Protein AF-A0A7J9JB19-F1 (afdb_monomer)

Sequence (104 aa):
MTGKGGTHDSRHYKQFPQETGFLRKDGAWNTKYGQFFLEWYSGKLPEHGDRILTAAKATFRGTETKLSGKVAGIHWHYRTRSHAAELTAGYYNIRYQDGYLPIA

Organism: NCBI:txid34283

Foldseek 3Di:
DQDPDDDPWQDDPPDDLCRTQARRQPHVCPPPNNVVNLVVQLVVVLVVVCVVVVVVCVVCPPHPDDDDDDDDDQDPPCPGQRSPSCSVVSQNDGPVDGSCVSVD

Nearest PDB structures (foldseek):
  2dqx-assembly1_A  TM=9.682E-01  e=7.001E-07  Glycine max
  1v3h-assembly1_A  TM=9.701E-01  e=1.571E-06  Glycine max
  1byc-assembly1_A  TM=9.719E-01  e=1.779E-06  Glycine max
  1q6d-assembly1_A  TM=9.715E-01  e=2.143E-06  Glycine max
  1wds-assembly1_A  TM=9.708E-01  e=2.143E-06  Glycine max

InterPro domains:
  IPR001554 Glycoside hydrolase, family 14 [PF01373] (3-104)
  IPR001554 Glycoside hydrolase, family 14 [PTHR31352] (3-104)
  IPR017853 Glycoside hydrolase superfamily [SSF51445] (5-104)

Structure (mmCIF, N/CA/C/O backbone):
data_AF-A0A7J9JB19-F1
#
_entry.id   AF-A0A7J9JB19-F1
#
loop_
_atom_site.group_PDB
_atom_site.id
_atom_site.type_symbol
_atom_site.label_atom_id
_atom_site.label_alt_id
_atom_site.label_comp_id
_atom_site.label_asym_id
_atom_site.label_entity_id
_atom_site.label_seq_id
_atom_site.pdbx_PDB_ins_code
_atom_site.Cartn_x
_atom_site.Cartn_y
_atom_site.Cartn_z
_atom_site.occupancy
_atom_site.B_iso_or_equiv
_atom_site.auth_seq_id
_atom_site.auth_comp_id
_atom_site.auth_asym_id
_atom_site.auth_atom_id
_atom_site.pdbx_PDB_model_num
ATOM 1 N N . MET A 1 1 ? 22.508 -13.802 -4.228 1.00 36.47 1 MET A N 1
ATOM 2 C CA . MET A 1 1 ? 23.110 -12.549 -3.725 1.00 36.47 1 MET A CA 1
ATOM 3 C C . MET A 1 1 ? 21.977 -11.571 -3.452 1.00 36.47 1 MET A C 1
ATOM 5 O O . MET A 1 1 ? 21.437 -11.000 -4.388 1.00 36.47 1 MET A O 1
ATOM 9 N N . THR A 1 2 ? 21.522 -11.479 -2.206 1.00 43.34 2 THR A N 1
ATOM 10 C CA . THR A 1 2 ? 20.427 -10.588 -1.794 1.00 43.34 2 THR A CA 1
ATOM 11 C C . THR A 1 2 ? 21.021 -9.243 -1.366 1.00 43.34 2 THR A C 1
ATOM 13 O O . THR A 1 2 ? 21.831 -9.170 -0.444 1.00 43.34 2 THR A O 1
ATOM 16 N N . GLY A 1 3 ? 20.693 -8.185 -2.112 1.00 40.12 3 GLY A N 1
ATOM 17 C CA . GLY A 1 3 ? 21.233 -6.841 -1.916 1.00 40.12 3 GLY A CA 1
ATOM 18 C C . GLY A 1 3 ? 20.698 -6.194 -0.640 1.00 40.12 3 GLY A C 1
ATOM 19 O O . GLY A 1 3 ? 19.500 -5.981 -0.506 1.00 40.12 3 GLY A O 1
ATOM 20 N N . LYS A 1 4 ? 21.607 -5.845 0.274 1.00 45.66 4 LYS A N 1
ATOM 21 C CA . LYS A 1 4 ? 21.355 -5.019 1.470 1.00 45.66 4 LYS A CA 1
ATOM 22 C C . LYS A 1 4 ? 21.229 -3.512 1.164 1.00 45.66 4 LYS A C 1
ATOM 24 O O . LYS A 1 4 ? 21.191 -2.712 2.090 1.00 45.66 4 LYS A O 1
ATOM 29 N N . GLY A 1 5 ? 21.189 -3.115 -0.108 1.00 45.41 5 GLY A N 1
ATOM 30 C CA . GLY A 1 5 ? 20.994 -1.731 -0.541 1.00 45.41 5 GLY A CA 1
ATOM 31 C C . GLY A 1 5 ? 19.641 -1.597 -1.225 1.00 45.41 5 GLY A C 1
ATOM 32 O O . GLY A 1 5 ? 19.330 -2.400 -2.105 1.00 45.41 5 GLY A O 1
ATOM 33 N N . GLY A 1 6 ? 18.835 -0.617 -0.808 1.00 54.44 6 GLY A N 1
ATOM 34 C CA . GLY A 1 6 ? 17.645 -0.203 -1.553 1.00 54.44 6 GLY A CA 1
ATOM 35 C C . GLY A 1 6 ? 18.006 0.229 -2.977 1.00 54.44 6 GLY A C 1
ATOM 36 O O . GLY A 1 6 ? 19.177 0.300 -3.341 1.00 54.44 6 GLY A O 1
ATOM 37 N N . THR A 1 7 ? 17.007 0.512 -3.807 1.00 50.91 7 THR A N 1
ATOM 38 C CA . THR A 1 7 ? 17.234 0.890 -5.208 1.00 50.91 7 THR A CA 1
ATOM 39 C C . THR A 1 7 ? 18.136 2.129 -5.275 1.00 50.91 7 THR A C 1
ATOM 41 O O . THR A 1 7 ? 17.707 3.243 -4.998 1.00 50.91 7 THR A O 1
ATOM 44 N N . HIS A 1 8 ? 19.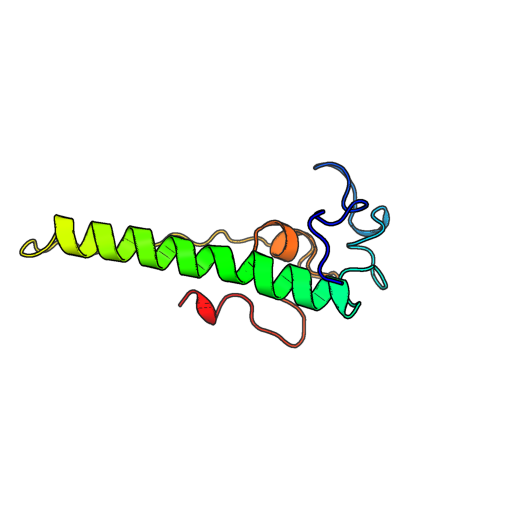408 1.952 -5.644 1.00 50.09 8 HIS A N 1
ATOM 45 C CA . HIS A 1 8 ? 20.410 3.028 -5.693 1.00 50.09 8 HIS A CA 1
ATOM 46 C C . HIS A 1 8 ? 20.110 4.098 -6.771 1.00 50.09 8 HIS A C 1
ATOM 48 O O . HIS A 1 8 ? 20.928 4.981 -7.007 1.00 50.09 8 HIS A O 1
ATOM 54 N N . ASP A 1 9 ? 18.942 4.033 -7.424 1.00 51.22 9 ASP A N 1
ATOM 55 C CA . ASP A 1 9 ? 18.609 4.807 -8.621 1.00 51.22 9 ASP A CA 1
ATOM 56 C C . ASP A 1 9 ? 17.127 5.252 -8.685 1.00 51.22 9 ASP A C 1
ATOM 58 O O . ASP A 1 9 ? 16.552 5.425 -9.765 1.00 51.22 9 ASP A O 1
ATOM 62 N N . SER A 1 10 ? 16.475 5.416 -7.524 1.00 49.38 10 SER A N 1
ATOM 63 C CA . SER A 1 10 ? 15.089 5.917 -7.420 1.00 49.38 10 SER A CA 1
ATOM 64 C C . SER A 1 10 ? 14.966 7.449 -7.309 1.00 49.38 10 SER A C 1
ATOM 66 O O . SER A 1 10 ? 13.896 7.957 -7.616 1.00 49.38 10 SER A O 1
ATOM 68 N N . ARG A 1 11 ? 16.056 8.172 -6.986 1.00 53.66 11 ARG A N 1
ATOM 69 C CA . ARG A 1 11 ? 16.205 9.656 -6.910 1.00 53.66 11 ARG A CA 1
ATOM 70 C C . ARG A 1 11 ? 15.025 10.446 -6.263 1.00 53.66 11 ARG A C 1
ATOM 72 O O . ARG A 1 11 ? 14.107 9.886 -5.688 1.00 53.66 11 ARG A O 1
ATOM 79 N N . HIS A 1 12 ? 15.175 1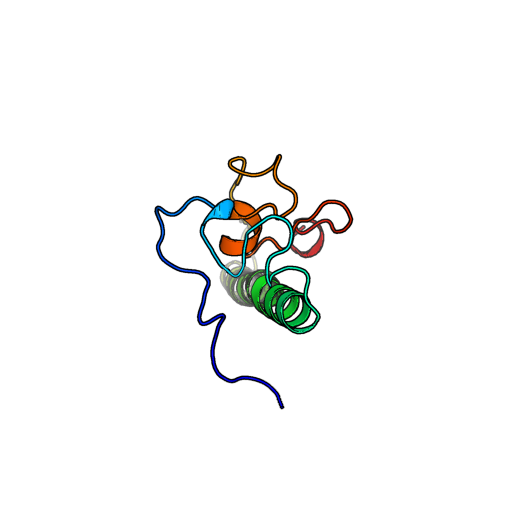1.775 -6.158 1.00 52.50 12 HIS A N 1
ATOM 80 C CA . HIS A 1 12 ? 14.478 12.688 -5.221 1.00 52.50 12 HIS A CA 1
ATOM 81 C C . HIS A 1 12 ? 12.960 12.892 -5.450 1.00 52.50 12 HIS A C 1
ATOM 83 O O . HIS A 1 12 ? 12.467 12.818 -6.568 1.00 52.50 12 HIS A O 1
ATOM 89 N N . TYR A 1 13 ? 12.259 13.315 -4.383 1.00 50.94 13 TYR A N 1
ATOM 90 C CA . TYR A 1 13 ? 10.802 13.556 -4.271 1.00 50.94 13 TYR A CA 1
ATOM 91 C C . TYR A 1 13 ? 10.128 14.337 -5.421 1.00 50.94 13 TYR A C 1
ATOM 93 O O . TYR A 1 13 ? 8.927 14.205 -5.624 1.00 50.94 13 TYR A O 1
ATOM 101 N N . LYS A 1 14 ? 10.868 15.174 -6.161 1.00 49.44 14 LYS A N 1
ATOM 102 C CA . LYS A 1 14 ? 10.315 16.071 -7.196 1.00 49.44 14 LYS A CA 1
ATOM 103 C C . LYS A 1 14 ? 10.508 15.581 -8.633 1.00 49.44 14 LYS A C 1
ATOM 105 O O . LYS A 1 14 ? 10.222 16.335 -9.558 1.00 49.44 14 LYS A O 1
ATOM 110 N N . GLN A 1 15 ? 11.036 14.377 -8.833 1.00 56.59 15 GLN A N 1
ATOM 111 C CA . GLN A 1 15 ? 11.442 13.932 -10.159 1.00 56.59 15 GLN A CA 1
ATOM 112 C C . GLN A 1 15 ? 10.327 13.167 -10.883 1.00 56.59 15 GLN A C 1
ATOM 114 O O . GLN A 1 15 ? 9.676 12.299 -10.299 1.00 56.59 15 GLN A O 1
ATOM 119 N N . PHE A 1 16 ? 10.102 13.480 -12.163 1.00 51.59 16 PHE A N 1
ATOM 120 C CA . PHE A 1 16 ? 9.138 12.742 -12.975 1.00 51.59 16 PHE A CA 1
ATOM 121 C C . PHE A 1 16 ? 9.573 11.271 -13.096 1.00 51.59 16 PHE A C 1
ATOM 123 O O . PHE A 1 16 ? 10.762 11.006 -13.293 1.00 51.59 16 PHE A O 1
ATOM 130 N N . PRO A 1 17 ? 8.647 10.292 -13.041 1.00 56.19 17 PRO A N 1
ATOM 131 C CA . PRO A 1 17 ? 8.986 8.868 -13.122 1.00 56.19 17 PRO A CA 1
ATOM 132 C C . PRO A 1 17 ? 9.878 8.506 -14.318 1.00 56.19 17 PRO A C 1
ATOM 134 O O . PRO A 1 17 ? 10.737 7.634 -14.211 1.00 56.19 17 PRO A O 1
ATOM 137 N N . GLN A 1 18 ? 9.703 9.212 -15.440 1.00 54.03 18 GLN A N 1
ATOM 138 C CA . GLN A 1 18 ? 10.463 9.082 -16.686 1.00 54.03 18 GLN A CA 1
ATOM 139 C C . GLN A 1 18 ? 11.963 9.375 -16.532 1.00 54.03 18 GLN A C 1
ATOM 141 O O . GLN A 1 18 ? 12.754 8.891 -17.338 1.00 54.03 18 GLN A O 1
ATOM 146 N N . GLU A 1 19 ? 12.352 10.135 -15.512 1.00 51.00 19 GLU A N 1
ATOM 147 C CA . GLU A 1 19 ? 13.727 10.584 -15.282 1.00 51.00 19 GLU A CA 1
ATOM 148 C C . GLU A 1 19 ? 14.480 9.720 -14.256 1.00 51.00 19 GLU A C 1
ATOM 150 O O . GLU A 1 19 ? 15.657 9.957 -13.986 1.00 51.00 19 GLU A O 1
ATOM 155 N N . THR A 1 20 ? 13.819 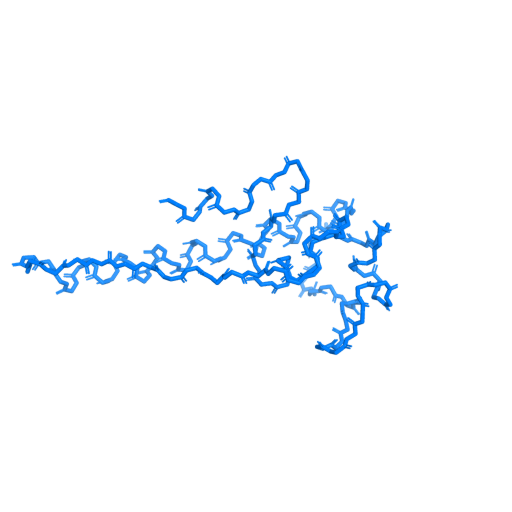8.705 -13.688 1.00 61.81 20 THR A N 1
ATOM 156 C CA . THR A 1 20 ? 14.438 7.773 -12.735 1.00 61.81 20 THR A CA 1
ATOM 157 C C . THR A 1 20 ? 14.779 6.452 -13.419 1.00 61.81 20 THR A C 1
ATOM 159 O O . THR A 1 20 ? 14.014 5.932 -14.241 1.00 61.81 20 THR A O 1
ATOM 162 N N . GLY A 1 21 ? 15.925 5.866 -13.059 1.00 69.88 21 GLY A N 1
ATOM 163 C CA . GLY A 1 21 ? 16.320 4.550 -13.556 1.00 69.88 21 GLY A CA 1
ATOM 164 C C . GLY A 1 21 ? 15.300 3.471 -13.187 1.00 69.88 21 GLY A C 1
ATOM 165 O O . GLY A 1 21 ? 15.028 2.573 -13.992 1.00 69.88 21 GLY A O 1
ATOM 166 N N . PHE A 1 22 ? 14.686 3.617 -12.007 1.00 78.75 22 PHE A N 1
ATOM 167 C CA . PHE A 1 22 ? 13.758 2.649 -11.440 1.00 78.75 22 PHE A CA 1
ATOM 168 C C . PHE A 1 22 ? 12.317 2.758 -11.950 1.00 78.75 22 PHE A C 1
ATOM 170 O O . PHE A 1 22 ? 11.796 1.719 -12.326 1.00 78.75 22 PHE A O 1
ATOM 177 N N . LEU A 1 23 ? 11.679 3.941 -12.001 1.00 80.50 23 LEU A N 1
ATOM 178 C CA . LEU A 1 23 ? 10.217 4.094 -12.210 1.00 80.50 23 LEU A CA 1
ATOM 179 C C . LEU A 1 23 ? 9.794 4.471 -13.642 1.00 80.50 23 LEU A C 1
ATOM 181 O O . LEU A 1 23 ? 8.595 4.607 -13.914 1.00 80.50 23 LEU A O 1
ATOM 185 N N . ARG A 1 24 ? 10.737 4.639 -14.577 1.00 78.19 24 ARG A N 1
ATOM 186 C CA . ARG A 1 24 ? 10.421 4.884 -15.997 1.00 78.19 24 ARG A CA 1
ATOM 187 C C . ARG A 1 24 ? 9.681 3.699 -16.628 1.00 78.19 24 ARG A C 1
ATOM 189 O O . ARG A 1 24 ? 9.667 2.602 -16.082 1.00 78.19 24 ARG A O 1
ATOM 196 N N . LYS A 1 25 ? 9.081 3.903 -17.806 1.00 72.75 25 LYS A N 1
ATOM 197 C CA . LYS A 1 25 ? 8.225 2.912 -18.497 1.00 72.75 25 LYS A CA 1
ATOM 198 C C . LYS A 1 25 ? 8.827 1.497 -18.546 1.00 72.75 25 LYS A C 1
ATOM 200 O O . LYS A 1 25 ? 8.128 0.553 -18.201 1.00 72.75 25 LYS A O 1
ATOM 205 N N . ASP A 1 26 ? 10.106 1.392 -18.900 1.00 77.19 26 ASP A N 1
ATOM 206 C CA . ASP A 1 26 ? 10.878 0.141 -18.971 1.00 77.19 26 ASP A CA 1
ATOM 207 C C . ASP A 1 26 ? 11.998 0.131 -17.909 1.00 77.19 26 ASP A C 1
ATOM 209 O O . ASP A 1 26 ? 13.125 -0.301 -18.144 1.00 77.19 26 ASP A O 1
ATOM 213 N N . GLY A 1 27 ? 11.705 0.727 -16.751 1.00 81.31 27 GLY A N 1
ATOM 214 C CA . GLY A 1 27 ? 12.636 0.906 -15.645 1.00 81.31 27 GLY A CA 1
ATOM 215 C C . GLY A 1 27 ? 12.826 -0.350 -14.804 1.00 81.31 27 GLY A C 1
ATOM 216 O O . GLY A 1 27 ? 12.151 -1.368 -14.976 1.00 81.31 27 GLY A O 1
ATOM 217 N N . ALA A 1 28 ? 13.748 -0.259 -13.846 1.00 86.75 28 ALA A N 1
ATOM 218 C CA . ALA A 1 28 ? 14.110 -1.390 -13.000 1.00 86.75 28 ALA A CA 1
ATOM 219 C C . ALA A 1 28 ? 12.947 -1.948 -12.151 1.00 86.75 28 ALA A C 1
ATOM 221 O O . ALA A 1 28 ? 13.046 -3.102 -11.733 1.00 86.75 28 ALA A O 1
ATOM 222 N N . TRP A 1 29 ? 11.840 -1.210 -11.972 1.00 85.38 29 TRP A N 1
ATOM 223 C CA . TRP A 1 29 ? 10.614 -1.679 -11.309 1.00 85.38 29 TRP A CA 1
ATOM 224 C C . TRP A 1 29 ? 10.058 -2.987 -11.894 1.00 85.38 29 TRP A C 1
ATOM 226 O O . TRP A 1 29 ? 9.509 -3.795 -11.152 1.00 85.38 29 TRP A O 1
ATOM 236 N N . ASN A 1 30 ? 10.247 -3.233 -13.197 1.00 86.31 30 ASN A N 1
ATOM 237 C CA . ASN A 1 30 ? 9.751 -4.434 -13.879 1.00 86.31 30 ASN A CA 1
ATOM 238 C C . ASN A 1 30 ? 10.824 -5.529 -14.069 1.00 86.31 30 ASN A C 1
ATOM 240 O O . ASN A 1 30 ? 10.637 -6.482 -14.822 1.00 86.31 30 ASN A O 1
ATOM 244 N N . THR A 1 31 ? 11.985 -5.394 -13.424 1.00 88.81 31 THR A N 1
ATOM 245 C CA . THR A 1 31 ? 13.018 -6.447 -13.406 1.00 88.81 31 THR A CA 1
ATOM 246 C C . THR A 1 31 ? 12.748 -7.448 -12.283 1.00 88.81 31 THR A C 1
ATOM 248 O O . THR A 1 31 ? 12.040 -7.125 -11.335 1.00 88.81 31 THR A O 1
ATOM 251 N N . LYS A 1 32 ? 13.378 -8.634 -12.313 1.00 89.25 32 LYS A N 1
ATOM 252 C CA . LYS A 1 32 ? 13.279 -9.615 -11.209 1.00 89.25 32 LYS A CA 1
ATOM 253 C C . LYS A 1 32 ? 13.630 -9.010 -9.845 1.00 89.25 32 LYS A C 1
ATOM 255 O O . LYS A 1 32 ? 12.975 -9.300 -8.853 1.00 89.25 32 LYS A O 1
ATOM 260 N N . TYR A 1 33 ? 14.662 -8.164 -9.797 1.00 87.69 33 TYR A N 1
ATOM 261 C CA . TYR A 1 33 ? 15.039 -7.475 -8.563 1.00 87.69 33 TYR A CA 1
ATOM 262 C C . TYR A 1 33 ? 14.011 -6.406 -8.171 1.00 87.69 33 TYR A C 1
ATOM 264 O O . TYR A 1 33 ? 13.690 -6.288 -6.994 1.00 87.69 33 TYR A O 1
ATOM 272 N N . GLY A 1 34 ? 13.476 -5.651 -9.136 1.00 88.12 34 GLY A N 1
ATOM 273 C CA . GLY A 1 34 ? 12.429 -4.659 -8.878 1.00 88.12 34 GLY A CA 1
ATOM 274 C C . GLY A 1 34 ? 11.155 -5.277 -8.317 1.00 88.12 34 GLY A C 1
ATOM 275 O O . GLY A 1 34 ? 10.648 -4.782 -7.319 1.00 88.12 34 GLY A O 1
ATOM 276 N N . GLN A 1 35 ? 10.700 -6.388 -8.897 1.00 90.81 35 GLN A N 1
ATOM 277 C CA . GLN A 1 35 ? 9.551 -7.154 -8.410 1.00 90.81 35 GLN A CA 1
ATOM 278 C C . GLN A 1 35 ? 9.803 -7.666 -6.989 1.00 90.81 35 GLN A C 1
ATOM 280 O O . GLN A 1 35 ? 9.030 -7.350 -6.094 1.00 90.81 35 GLN A O 1
ATOM 285 N N . PHE A 1 36 ? 10.947 -8.319 -6.743 1.00 92.00 36 PHE A N 1
ATOM 286 C CA . PHE A 1 36 ? 11.345 -8.748 -5.396 1.00 92.00 36 PHE A CA 1
ATOM 287 C C . PHE A 1 36 ? 11.349 -7.590 -4.383 1.00 92.00 36 PHE A C 1
ATOM 289 O O . PHE A 1 36 ? 10.851 -7.723 -3.266 1.00 92.00 36 PHE A O 1
ATOM 296 N N . PHE A 1 37 ? 11.919 -6.443 -4.763 1.00 90.00 37 PHE A N 1
ATOM 297 C CA . PHE A 1 37 ? 11.965 -5.265 -3.904 1.00 90.00 37 PHE A CA 1
ATOM 298 C C . PHE A 1 37 ? 10.563 -4.726 -3.611 1.00 90.00 37 PHE A C 1
ATOM 300 O O . PHE A 1 37 ? 10.276 -4.408 -2.460 1.00 90.00 37 PHE A O 1
ATOM 307 N N . LEU A 1 38 ? 9.704 -4.622 -4.628 1.00 91.88 38 LEU A N 1
ATOM 308 C CA . LEU A 1 38 ? 8.347 -4.100 -4.486 1.00 91.88 38 LEU A CA 1
ATOM 309 C C . LEU A 1 38 ? 7.465 -5.043 -3.668 1.00 91.88 38 LEU A C 1
ATOM 311 O O . LEU A 1 38 ? 6.769 -4.551 -2.791 1.00 91.88 38 LEU A O 1
ATOM 315 N N . GLU A 1 39 ? 7.562 -6.360 -3.866 1.00 92.12 39 GLU A N 1
ATOM 316 C CA . GLU A 1 39 ? 6.894 -7.368 -3.028 1.00 92.12 39 GLU A CA 1
ATOM 317 C C . GLU A 1 39 ? 7.303 -7.228 -1.559 1.00 92.12 39 GLU A C 1
ATOM 319 O O . GLU A 1 39 ? 6.449 -7.123 -0.675 1.00 92.12 39 GLU A O 1
ATOM 324 N N . TRP A 1 40 ? 8.613 -7.174 -1.293 1.00 92.25 40 TRP A N 1
ATOM 325 C CA . TRP A 1 40 ? 9.127 -6.987 0.061 1.00 92.25 40 TRP A CA 1
ATOM 326 C C . TRP A 1 40 ? 8.655 -5.661 0.664 1.00 92.25 40 TRP A C 1
ATOM 328 O O . TRP A 1 40 ? 8.193 -5.637 1.805 1.00 92.25 40 TRP A O 1
ATOM 338 N N . TYR A 1 41 ? 8.760 -4.564 -0.090 1.00 92.69 41 TYR A N 1
ATOM 339 C CA . TYR A 1 41 ? 8.442 -3.220 0.381 1.00 92.69 41 TYR A CA 1
ATOM 340 C C . TYR A 1 41 ? 6.948 -3.062 0.666 1.00 92.69 41 TYR A C 1
ATOM 342 O O . TYR A 1 41 ? 6.583 -2.637 1.764 1.00 92.69 41 TYR A O 1
ATOM 350 N N . SER A 1 42 ? 6.081 -3.467 -0.269 1.00 93.50 42 SER A N 1
ATOM 351 C CA . SER A 1 42 ? 4.633 -3.403 -0.069 1.00 93.50 42 SER A CA 1
ATOM 352 C C . SER A 1 42 ? 4.162 -4.343 1.027 1.00 93.50 42 SER A C 1
ATOM 354 O O . SER A 1 42 ? 3.227 -3.997 1.735 1.00 93.50 42 SER A O 1
ATOM 356 N N . GLY A 1 43 ? 4.827 -5.488 1.225 1.00 92.56 43 GLY A N 1
ATOM 357 C CA . GLY A 1 43 ? 4.527 -6.417 2.316 1.00 92.56 43 GLY A CA 1
ATOM 358 C C . GLY A 1 43 ? 4.766 -5.828 3.712 1.00 92.56 43 GLY A C 1
ATOM 359 O O . GLY A 1 43 ? 4.074 -6.191 4.663 1.00 92.56 43 GLY A O 1
ATOM 360 N N . LYS A 1 44 ? 5.670 -4.847 3.857 1.00 94.31 44 LYS A N 1
ATOM 361 C CA . LYS A 1 44 ? 5.910 -4.193 5.157 1.00 94.31 44 LYS A CA 1
ATOM 362 C C . LYS A 1 44 ? 4.746 -3.353 5.655 1.00 94.31 44 LYS A C 1
ATOM 364 O O . LYS A 1 44 ? 4.602 -3.219 6.871 1.00 94.31 44 LYS A O 1
ATOM 369 N N . LEU A 1 45 ? 3.913 -2.822 4.764 1.00 92.25 45 LEU A N 1
ATOM 370 C CA . LEU A 1 45 ? 2.772 -1.998 5.148 1.00 92.25 45 LEU A CA 1
ATOM 371 C C . LEU A 1 45 ? 1.654 -2.797 5.859 1.00 92.25 45 LEU A C 1
ATOM 373 O O . LEU A 1 45 ? 1.320 -2.422 6.986 1.00 92.25 45 LEU A O 1
ATOM 377 N N . PRO A 1 46 ? 1.111 -3.902 5.307 1.00 93.00 46 PRO A N 1
ATOM 378 C CA . PRO A 1 46 ? 0.123 -4.722 6.002 1.00 93.00 46 PRO A CA 1
ATOM 379 C C . PRO A 1 46 ? 0.718 -5.413 7.238 1.00 93.00 46 PRO A C 1
ATOM 381 O O . PRO A 1 46 ? 0.077 -5.402 8.283 1.00 93.00 46 PRO A O 1
ATOM 384 N N . GLU A 1 47 ? 1.969 -5.899 7.196 1.00 95.62 47 GLU A N 1
ATOM 385 C CA . GLU A 1 47 ? 2.656 -6.441 8.388 1.00 95.62 47 GLU A CA 1
ATOM 386 C C . GLU A 1 47 ? 2.752 -5.411 9.529 1.00 95.62 47 GLU A C 1
ATOM 388 O O . GLU A 1 47 ? 2.747 -5.746 10.716 1.00 95.62 47 GLU A O 1
ATOM 393 N N . HIS A 1 48 ? 2.927 -4.132 9.196 1.00 95.00 48 HIS A N 1
ATOM 394 C CA . HIS A 1 48 ? 2.938 -3.058 10.182 1.00 95.00 48 HIS A CA 1
ATOM 395 C C . HIS A 1 48 ? 1.529 -2.740 10.696 1.00 95.00 48 HIS A C 1
ATOM 397 O O . HIS A 1 48 ? 1.341 -2.626 11.910 1.00 95.00 48 HIS A O 1
ATOM 403 N N . GLY A 1 49 ? 0.551 -2.653 9.790 1.00 94.94 49 GLY A N 1
ATOM 404 C CA . GLY A 1 49 ? -0.856 -2.448 10.125 1.00 94.94 49 GLY A CA 1
ATOM 405 C C . GLY A 1 49 ? -1.396 -3.528 11.062 1.00 94.94 49 GLY A C 1
ATOM 406 O O . GLY A 1 49 ? -2.000 -3.194 12.079 1.00 94.94 49 GLY A O 1
ATOM 407 N N . ASP A 1 50 ? -1.105 -4.800 10.789 1.00 95.94 50 ASP A N 1
ATOM 408 C CA . ASP A 1 50 ? -1.533 -5.935 11.613 1.00 95.94 50 ASP A CA 1
ATOM 409 C C . ASP A 1 50 ? -0.967 -5.868 13.039 1.00 95.94 50 ASP A C 1
ATOM 411 O O . ASP A 1 50 ? -1.701 -6.035 14.015 1.00 95.94 50 ASP A O 1
ATOM 415 N N . ARG A 1 51 ? 0.316 -5.508 13.191 1.00 97.44 51 ARG A N 1
ATOM 416 C CA . ARG A 1 51 ? 0.941 -5.321 14.513 1.00 97.44 51 ARG A CA 1
ATOM 417 C C . ARG A 1 51 ? 0.264 -4.213 15.320 1.00 97.44 51 ARG A C 1
ATOM 419 O O . ARG A 1 51 ? -0.021 -4.407 16.503 1.00 97.44 51 ARG A O 1
ATOM 426 N N . ILE A 1 52 ? -0.018 -3.067 14.694 1.00 97.06 52 ILE A N 1
ATOM 427 C CA . ILE A 1 52 ? -0.703 -1.948 15.360 1.00 97.06 52 ILE A CA 1
ATOM 428 C C . ILE A 1 52 ? -2.147 -2.319 15.697 1.00 97.06 52 ILE A C 1
ATOM 430 O O . ILE A 1 52 ? -2.591 -2.084 16.821 1.00 97.06 52 ILE A O 1
ATOM 434 N N . LEU A 1 53 ? -2.884 -2.912 14.756 1.00 95.75 53 LEU A N 1
ATOM 435 C CA . LEU A 1 53 ? -4.279 -3.293 14.964 1.00 95.75 53 LEU A CA 1
ATOM 436 C C . LEU A 1 53 ? -4.414 -4.392 16.015 1.00 95.75 53 LEU A C 1
ATOM 438 O O . LEU A 1 53 ? -5.362 -4.359 16.793 1.00 95.75 53 LEU A O 1
ATOM 442 N N . THR A 1 54 ? -3.467 -5.323 16.094 1.00 96.94 54 THR A N 1
ATOM 443 C CA . THR A 1 54 ? -3.419 -6.339 17.152 1.00 96.94 54 THR A CA 1
ATOM 444 C C . THR A 1 54 ? -3.243 -5.697 18.526 1.00 96.94 54 THR A C 1
ATOM 446 O O . THR A 1 54 ? -4.005 -5.999 19.446 1.00 96.94 54 THR A O 1
ATOM 449 N N . ALA A 1 55 ? -2.308 -4.751 18.662 1.00 97.50 55 ALA A N 1
ATOM 450 C CA . ALA A 1 55 ? -2.134 -4.001 19.905 1.00 97.50 55 ALA A CA 1
ATOM 451 C C . ALA A 1 55 ? -3.383 -3.170 20.253 1.00 97.50 55 ALA A C 1
ATOM 453 O O . ALA A 1 55 ? -3.850 -3.205 21.389 1.00 97.50 55 ALA A O 1
ATOM 454 N N . ALA A 1 56 ? -3.980 -2.482 19.276 1.00 96.38 56 ALA A N 1
ATOM 455 C CA . ALA A 1 56 ? -5.203 -1.709 19.478 1.00 96.38 56 ALA A CA 1
ATOM 456 C C . ALA A 1 56 ? -6.381 -2.602 19.907 1.00 96.38 56 ALA A C 1
ATOM 458 O O . ALA A 1 56 ? -7.075 -2.276 20.868 1.00 96.38 56 ALA A O 1
ATOM 459 N N . LYS A 1 57 ? -6.578 -3.758 19.259 1.00 96.25 57 LYS A N 1
ATOM 460 C CA . LYS A 1 57 ? -7.604 -4.745 19.640 1.00 96.25 57 LYS A CA 1
ATOM 461 C C . LYS A 1 57 ? -7.429 -5.216 21.082 1.00 96.25 57 LYS A C 1
ATOM 463 O O . LYS A 1 57 ? -8.424 -5.378 21.779 1.00 96.25 57 LYS A O 1
ATOM 468 N N . ALA A 1 58 ? -6.190 -5.426 21.528 1.00 97.00 58 ALA A N 1
ATOM 469 C CA . ALA A 1 58 ? -5.907 -5.805 22.909 1.00 97.00 58 ALA A CA 1
ATOM 470 C C . ALA A 1 58 ? -6.251 -4.675 23.896 1.00 97.00 58 ALA A C 1
ATOM 472 O O . ALA A 1 58 ? -6.894 -4.934 24.910 1.00 97.00 58 ALA A O 1
ATOM 473 N N . THR A 1 59 ? -5.887 -3.431 23.575 1.00 97.50 59 THR A N 1
ATOM 474 C CA . THR A 1 59 ? -6.149 -2.252 24.418 1.00 97.50 59 THR A CA 1
ATOM 475 C C . THR A 1 59 ? -7.636 -1.923 24.543 1.00 97.50 59 THR A C 1
ATOM 477 O O . THR A 1 59 ? -8.106 -1.604 25.630 1.00 97.50 59 THR A O 1
ATOM 480 N N . PHE A 1 60 ? -8.392 -2.011 23.447 1.00 96.31 60 PHE A N 1
ATOM 481 C CA . PHE A 1 60 ? -9.827 -1.697 23.415 1.00 96.31 60 PHE A CA 1
ATOM 482 C C . PHE A 1 60 ? -10.717 -2.925 23.656 1.00 96.31 60 PHE A C 1
ATOM 484 O O . PHE A 1 60 ? -11.920 -2.904 23.393 1.00 96.31 60 PHE A O 1
ATOM 491 N N . ARG A 1 61 ? -10.149 -4.029 24.150 1.00 95.88 61 ARG A N 1
ATOM 492 C CA . ARG A 1 61 ? -10.913 -5.245 24.419 1.00 95.88 61 ARG A CA 1
ATOM 493 C C . ARG A 1 61 ? -11.968 -4.976 25.496 1.00 95.88 61 ARG A C 1
ATOM 495 O O . ARG A 1 61 ? -11.637 -4.579 26.606 1.00 95.88 61 ARG A O 1
ATOM 502 N N . GLY A 1 62 ? -13.232 -5.257 25.177 1.00 95.25 62 GLY A N 1
ATOM 503 C CA . GLY A 1 62 ? -14.358 -5.067 26.098 1.00 95.25 62 GLY A CA 1
ATOM 504 C C . GLY A 1 62 ? -15.009 -3.683 26.037 1.00 95.25 62 GLY A C 1
ATOM 505 O O . GLY A 1 62 ? -15.933 -3.433 26.804 1.00 95.25 62 GLY A O 1
ATOM 506 N N . THR A 1 63 ? -14.575 -2.802 25.129 1.00 95.56 63 THR A N 1
ATOM 507 C CA . THR A 1 63 ? -15.294 -1.560 24.810 1.00 95.56 63 THR A CA 1
ATOM 508 C C . THR A 1 63 ? -16.158 -1.736 23.555 1.00 95.56 63 THR A C 1
ATOM 510 O O . THR A 1 63 ? -15.943 -2.647 22.757 1.00 95.56 63 THR A O 1
ATOM 513 N N . GLU A 1 64 ? -17.110 -0.829 23.332 1.00 94.56 64 GLU A N 1
ATOM 514 C CA . GLU A 1 64 ? -17.894 -0.753 22.083 1.00 94.56 64 GLU A CA 1
ATOM 515 C C . GLU A 1 64 ? -17.157 0.017 20.962 1.00 94.56 64 GLU A C 1
ATOM 517 O O . GLU A 1 64 ? -17.758 0.481 19.989 1.00 94.56 64 GLU A O 1
ATOM 522 N N . THR A 1 65 ? -15.836 0.186 21.083 1.00 94.44 65 THR A N 1
ATOM 523 C CA . THR A 1 65 ? -15.036 0.984 20.148 1.00 94.44 65 THR A CA 1
ATOM 524 C C . THR A 1 65 ? -14.814 0.234 18.837 1.00 94.44 65 THR A C 1
ATOM 526 O O . THR A 1 65 ? -14.303 -0.884 18.814 1.00 94.44 65 THR A O 1
ATOM 529 N N . LYS A 1 66 ? -15.112 0.890 17.712 1.00 94.75 66 LYS A N 1
ATOM 530 C CA . LYS A 1 66 ? -14.756 0.393 16.377 1.00 94.75 66 LYS A CA 1
ATOM 531 C C . LYS A 1 66 ? -13.350 0.852 15.999 1.00 94.75 66 LYS A C 1
ATOM 533 O O . LYS A 1 66 ? -13.030 2.032 16.119 1.00 94.75 66 LYS A O 1
ATOM 538 N N . LEU A 1 67 ? -12.530 -0.073 15.505 1.00 94.38 67 LEU A N 1
ATOM 539 C CA . LEU A 1 67 ? -11.216 0.230 14.939 1.00 94.38 67 LEU A CA 1
ATOM 540 C C . LEU A 1 67 ? -11.332 0.408 13.424 1.00 94.38 67 LEU A C 1
ATOM 542 O O . LEU A 1 67 ? -12.028 -0.356 12.758 1.00 94.38 67 LEU A O 1
ATOM 546 N N . SER A 1 68 ? -10.626 1.396 12.880 1.00 93.62 68 SER A N 1
ATOM 547 C CA . SER A 1 68 ? -10.578 1.676 11.443 1.00 93.62 68 SER A CA 1
ATOM 548 C C . SER A 1 68 ? -9.162 2.046 11.011 1.00 93.62 68 SER A C 1
ATOM 550 O O . SER A 1 68 ? -8.480 2.783 11.722 1.00 93.62 68 SER A O 1
ATOM 552 N N . GLY A 1 69 ? -8.745 1.589 9.830 1.00 90.81 69 GLY A N 1
ATOM 553 C CA . GLY A 1 69 ? -7.532 2.050 9.152 1.00 90.81 69 GLY A CA 1
ATOM 554 C C . GLY A 1 69 ? -7.851 3.099 8.085 1.00 90.81 69 GLY A C 1
ATOM 555 O O . G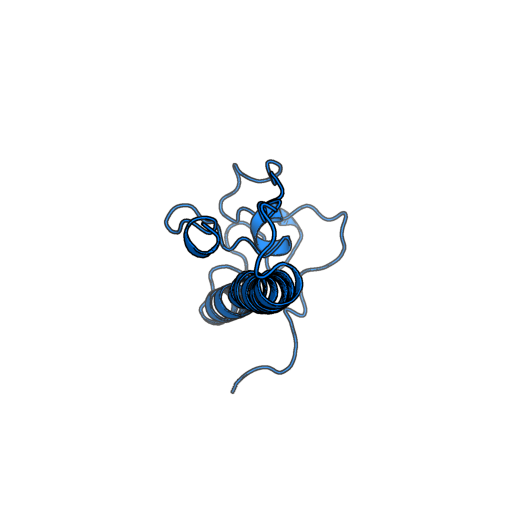LY A 1 69 ? -8.950 3.113 7.533 1.00 90.81 69 GLY A O 1
ATOM 556 N N . LYS A 1 70 ? -6.892 3.978 7.776 1.00 92.31 70 LYS A N 1
ATOM 557 C CA . LYS A 1 70 ? -7.003 4.949 6.678 1.00 92.31 70 LYS A CA 1
ATOM 558 C C . LYS A 1 70 ? -5.965 4.635 5.608 1.00 92.31 70 LYS A C 1
ATOM 560 O O . LYS A 1 70 ? -4.769 4.674 5.880 1.00 92.31 70 LYS A O 1
ATOM 565 N N . VAL A 1 71 ? -6.435 4.370 4.394 1.00 90.56 71 VAL A N 1
ATOM 566 C CA . VAL A 1 71 ? -5.602 4.145 3.206 1.00 90.56 71 VAL A CA 1
ATOM 567 C C . VAL A 1 71 ? -5.592 5.427 2.374 1.00 90.56 71 VAL A C 1
ATOM 569 O O . VAL A 1 71 ? -6.631 6.069 2.207 1.00 90.56 71 VAL A O 1
ATOM 5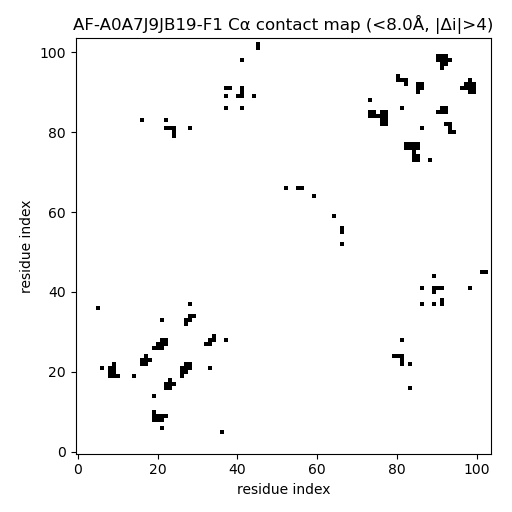72 N N . ALA A 1 72 ? -4.422 5.852 1.896 1.00 87.00 72 ALA A N 1
ATOM 573 C CA . ALA A 1 72 ? -4.300 7.077 1.114 1.00 87.00 72 ALA A CA 1
ATOM 574 C C . ALA A 1 72 ? -4.727 6.848 -0.347 1.00 87.00 72 ALA A C 1
ATOM 576 O O . ALA A 1 72 ? -4.314 5.880 -0.981 1.00 87.00 72 ALA A O 1
ATOM 577 N N . GLY A 1 73 ? -5.513 7.777 -0.900 1.00 87.56 73 GLY A N 1
ATOM 578 C CA . GLY A 1 73 ? -5.884 7.789 -2.318 1.00 87.56 73 GLY A CA 1
ATOM 579 C C . GLY A 1 73 ? -4.786 8.406 -3.187 1.00 87.56 73 GLY A C 1
ATOM 580 O O . GLY A 1 73 ? -4.780 9.618 -3.427 1.00 87.56 73 GLY A O 1
ATOM 581 N N . ILE A 1 74 ? -3.850 7.582 -3.656 1.00 85.75 74 ILE A N 1
ATOM 582 C CA . ILE A 1 74 ? -2.718 8.016 -4.483 1.00 85.75 74 ILE A CA 1
ATOM 583 C C . ILE A 1 74 ? -3.119 7.959 -5.961 1.00 85.75 74 ILE A C 1
ATOM 585 O O . ILE A 1 74 ? -3.053 6.921 -6.604 1.00 85.75 74 ILE A O 1
ATOM 589 N N . HIS A 1 75 ? -3.585 9.087 -6.493 1.00 83.44 75 HIS A N 1
ATOM 590 C CA . HIS A 1 75 ? -4.199 9.157 -7.826 1.00 83.44 75 HIS A CA 1
ATOM 591 C C . HIS A 1 75 ? -3.272 9.736 -8.908 1.00 83.44 75 HIS A C 1
ATOM 593 O O . HIS A 1 75 ? -3.500 9.537 -10.104 1.00 83.44 75 HIS A O 1
ATOM 599 N N . TRP A 1 76 ? -2.220 10.469 -8.527 1.00 78.69 76 TRP A N 1
ATOM 600 C CA . TRP A 1 76 ? -1.244 10.985 -9.488 1.00 78.69 76 TRP A CA 1
ATOM 601 C C . TRP A 1 76 ? -0.358 9.849 -10.013 1.00 78.69 76 TRP A C 1
ATOM 603 O O . TRP A 1 76 ? -0.073 8.887 -9.315 1.00 78.69 76 TRP A O 1
ATOM 613 N N . HIS A 1 77 ? 0.050 9.935 -11.280 1.00 76.19 77 HIS A N 1
ATOM 614 C CA . HIS A 1 77 ? 0.747 8.866 -12.016 1.00 76.19 77 HIS A CA 1
ATOM 615 C C . HIS A 1 77 ? 0.002 7.524 -12.157 1.00 76.19 77 HIS A C 1
ATOM 617 O O . HIS A 1 77 ? 0.549 6.619 -12.776 1.00 76.19 77 HIS A O 1
ATOM 623 N N . TYR A 1 78 ? -1.261 7.417 -11.735 1.00 69.25 78 TYR A N 1
ATOM 624 C CA . TYR A 1 78 ? -2.080 6.206 -11.906 1.00 69.25 78 TYR A CA 1
ATOM 625 C C . TYR A 1 78 ? -2.214 5.756 -13.373 1.00 69.25 78 TYR A C 1
ATOM 627 O O . TYR A 1 78 ? -2.335 4.581 -13.686 1.00 69.25 78 TYR A O 1
ATOM 635 N N . ARG A 1 79 ? -2.181 6.702 -14.323 1.00 73.94 79 ARG A N 1
ATOM 636 C CA . ARG A 1 79 ? -2.265 6.402 -15.765 1.00 73.94 79 ARG A CA 1
ATOM 637 C C . ARG A 1 79 ? -0.913 6.050 -16.408 1.00 73.94 79 ARG A C 1
ATOM 639 O O . AR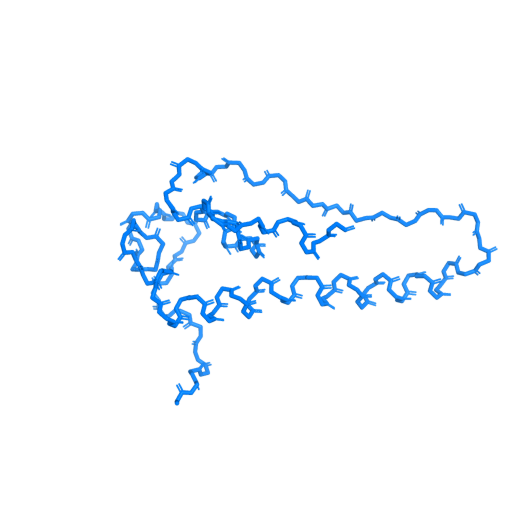G A 1 79 ? -0.846 5.927 -17.631 1.00 73.94 79 ARG A O 1
ATOM 646 N N . THR A 1 80 ? 0.173 5.920 -15.640 1.00 75.50 80 THR A N 1
ATOM 647 C CA . THR A 1 80 ? 1.475 5.464 -16.161 1.00 75.50 80 THR A CA 1
ATOM 648 C C . THR A 1 80 ? 1.630 3.958 -15.961 1.00 75.50 80 THR A C 1
ATOM 650 O O . THR A 1 80 ? 1.042 3.379 -15.060 1.00 75.50 80 THR A O 1
ATOM 653 N N . ARG A 1 81 ? 2.455 3.294 -16.783 1.00 75.06 81 ARG A N 1
ATOM 654 C CA . ARG A 1 81 ? 2.677 1.841 -16.642 1.00 75.06 81 ARG A CA 1
ATOM 655 C C . ARG A 1 81 ? 3.237 1.440 -15.280 1.00 75.06 81 ARG A C 1
ATOM 657 O O . ARG A 1 81 ? 2.960 0.337 -14.832 1.00 75.06 81 ARG A O 1
ATOM 664 N N . SER A 1 82 ? 4.049 2.307 -14.685 1.00 72.81 82 SER A N 1
ATOM 665 C CA . SER A 1 82 ? 4.719 2.029 -13.424 1.00 72.81 82 SER A CA 1
ATOM 666 C C . SER A 1 82 ? 3.883 2.382 -12.206 1.00 72.81 82 SER A C 1
ATOM 668 O O . SER A 1 82 ? 4.303 2.002 -11.128 1.00 72.81 82 SER A O 1
ATOM 670 N N . HIS A 1 83 ? 2.764 3.116 -12.330 1.00 80.88 83 HIS A N 1
ATOM 671 C CA . HIS A 1 83 ? 1.985 3.557 -11.163 1.00 80.88 83 HIS A CA 1
ATOM 672 C C . HIS A 1 83 ? 2.888 4.186 -10.082 1.00 80.88 83 HIS A C 1
ATOM 674 O O . HIS A 1 83 ? 2.788 3.912 -8.890 1.00 80.88 83 HIS A O 1
ATOM 680 N N . ALA A 1 84 ? 3.856 4.994 -10.529 1.00 81.75 84 ALA A N 1
ATOM 681 C CA . ALA A 1 84 ? 5.056 5.317 -9.759 1.00 81.75 84 ALA A CA 1
ATOM 682 C C . ALA A 1 84 ? 4.775 5.858 -8.349 1.00 81.75 84 ALA A C 1
ATOM 684 O O . ALA A 1 84 ? 5.472 5.501 -7.405 1.00 81.75 84 ALA A O 1
ATOM 685 N N . ALA A 1 85 ? 3.738 6.684 -8.210 1.00 81.69 85 ALA A N 1
ATOM 686 C CA . ALA A 1 85 ? 3.336 7.235 -6.927 1.00 81.69 85 ALA A CA 1
ATOM 687 C C . ALA A 1 85 ? 2.817 6.163 -5.956 1.00 81.69 85 ALA A C 1
ATOM 689 O O . ALA A 1 85 ? 3.190 6.177 -4.784 1.00 81.69 85 ALA A O 1
ATOM 690 N N . GLU A 1 86 ? 1.9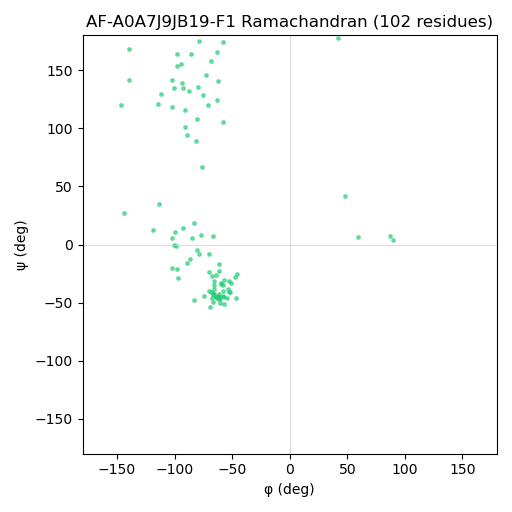99 5.225 -6.440 1.00 85.50 86 GLU A N 1
ATOM 691 C CA . GLU A 1 86 ? 1.473 4.107 -5.651 1.00 85.50 86 GLU A CA 1
ATOM 692 C C . GLU A 1 86 ? 2.615 3.190 -5.201 1.00 85.50 86 GLU A C 1
ATOM 694 O O . GLU A 1 86 ? 2.728 2.910 -4.006 1.00 85.50 86 GLU A O 1
ATOM 699 N N . LEU A 1 87 ? 3.543 2.846 -6.107 1.00 86.44 87 LEU A N 1
ATOM 700 C CA . LEU A 1 87 ? 4.718 2.035 -5.765 1.00 86.44 87 LEU A CA 1
ATOM 701 C C . LEU A 1 87 ? 5.570 2.687 -4.670 1.00 86.44 87 LEU A C 1
ATOM 703 O O . LEU A 1 87 ? 5.975 2.020 -3.719 1.00 86.44 87 LEU A O 1
ATOM 707 N N . THR A 1 88 ? 5.822 3.997 -4.770 1.00 86.25 88 THR A N 1
ATOM 708 C CA . THR A 1 88 ? 6.581 4.726 -3.739 1.00 86.25 88 THR A CA 1
ATOM 709 C C . THR A 1 88 ? 5.822 4.885 -2.423 1.00 86.25 88 THR A C 1
ATOM 711 O O . THR A 1 88 ? 6.454 5.041 -1.384 1.00 86.25 88 THR A O 1
ATOM 714 N N . ALA A 1 89 ? 4.487 4.826 -2.445 1.00 86.62 89 ALA A N 1
ATOM 715 C CA . ALA A 1 89 ? 3.653 4.847 -1.244 1.00 86.62 89 ALA A CA 1
ATOM 716 C C . ALA A 1 89 ? 3.562 3.473 -0.551 1.00 86.62 89 ALA A C 1
ATOM 718 O O . ALA A 1 89 ? 2.963 3.367 0.518 1.00 86.62 89 ALA A O 1
ATOM 719 N N . GLY A 1 90 ? 4.149 2.428 -1.144 1.00 87.44 90 GLY A N 1
ATOM 720 C CA . GLY A 1 90 ? 4.076 1.058 -0.637 1.00 87.44 90 GLY A CA 1
ATOM 721 C C . GLY A 1 90 ? 2.848 0.286 -1.120 1.00 87.44 90 GLY A C 1
ATOM 722 O O . GLY A 1 90 ? 2.630 -0.836 -0.674 1.00 87.44 90 GLY A O 1
ATOM 723 N N . TYR A 1 91 ? 2.067 0.843 -2.049 1.00 90.31 91 TYR A N 1
ATOM 724 C CA . TYR A 1 91 ? 0.993 0.129 -2.731 1.00 90.31 91 TYR A CA 1
ATOM 725 C C . TYR A 1 91 ? 1.570 -0.498 -3.995 1.00 90.31 91 TYR A C 1
ATOM 727 O O . TYR A 1 91 ? 1.770 0.187 -4.999 1.00 90.31 91 TYR A O 1
ATOM 735 N N . TYR A 1 92 ? 1.861 -1.803 -3.962 1.00 91.06 92 TYR A N 1
ATOM 736 C CA . TYR A 1 92 ? 2.323 -2.512 -5.157 1.00 91.06 92 TYR A CA 1
ATOM 737 C C . TYR A 1 92 ? 1.149 -2.794 -6.104 1.00 91.06 92 TYR A C 1
ATOM 739 O O . TYR A 1 92 ? 0.730 -3.931 -6.301 1.00 91.06 92 TYR A O 1
ATOM 747 N N . ASN A 1 93 ? 0.601 -1.710 -6.649 1.00 89.00 93 ASN A N 1
ATOM 748 C CA . ASN A 1 93 ? -0.514 -1.696 -7.573 1.00 89.00 93 ASN A CA 1
ATOM 749 C C . ASN A 1 93 ? 0.022 -1.473 -8.988 1.00 89.00 93 ASN A C 1
ATOM 751 O O . ASN A 1 93 ? 0.649 -0.452 -9.270 1.00 89.00 93 ASN A O 1
ATOM 755 N N . ILE A 1 94 ? -0.194 -2.441 -9.870 1.00 85.00 94 ILE A N 1
ATOM 756 C CA . ILE A 1 94 ? 0.154 -2.352 -11.292 1.00 85.00 94 ILE A CA 1
ATOM 757 C C . ILE A 1 94 ? -0.975 -2.977 -12.109 1.00 85.00 94 ILE A C 1
ATOM 759 O O . ILE A 1 94 ? -1.832 -3.673 -11.581 1.00 85.00 94 ILE A O 1
ATOM 763 N N . ARG A 1 95 ? -0.972 -2.790 -13.431 1.00 79.81 95 ARG A N 1
ATOM 764 C CA . ARG A 1 95 ? -2.079 -3.195 -14.324 1.00 79.81 95 ARG A CA 1
ATOM 765 C C . ARG A 1 95 ? -2.626 -4.625 -14.138 1.0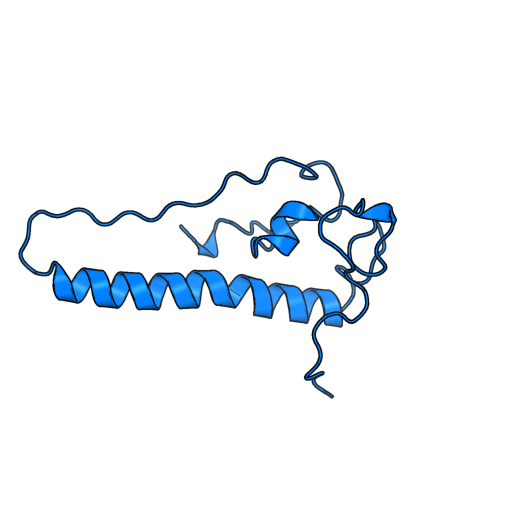0 79.81 95 ARG A C 1
ATOM 767 O O . ARG A 1 95 ? -3.782 -4.860 -14.473 1.00 79.81 95 ARG A O 1
ATOM 774 N N . TYR A 1 96 ? -1.809 -5.567 -13.670 1.00 83.00 96 TYR A N 1
ATOM 775 C CA . TYR A 1 96 ? -2.180 -6.977 -13.498 1.00 83.00 96 TYR A CA 1
ATOM 776 C C . TYR A 1 96 ? -2.094 -7.461 -12.039 1.00 83.00 96 TYR A C 1
ATOM 778 O O . TYR A 1 96 ? -2.125 -8.665 -11.803 1.00 83.00 96 TYR A O 1
ATOM 786 N N . GLN A 1 97 ? -1.963 -6.548 -11.073 1.00 84.81 97 GLN A N 1
ATOM 787 C CA . GLN A 1 97 ? -1.860 -6.861 -9.649 1.00 84.81 97 GLN A CA 1
ATOM 788 C C . GLN A 1 97 ? -2.532 -5.759 -8.830 1.00 84.81 97 GLN A C 1
ATOM 790 O O . GLN A 1 97 ? -2.110 -4.605 -8.879 1.00 84.81 97 GLN A O 1
ATOM 795 N N . ASP A 1 98 ? -3.547 -6.138 -8.057 1.00 88.94 98 ASP A N 1
ATOM 796 C CA . ASP A 1 98 ? -4.232 -5.237 -7.134 1.00 88.94 98 ASP A CA 1
ATOM 797 C C . ASP A 1 98 ? -3.424 -5.095 -5.835 1.00 88.94 98 ASP A C 1
ATOM 799 O O . ASP A 1 98 ? -3.342 -6.024 -5.027 1.00 88.94 98 ASP A O 1
ATOM 803 N N . GLY A 1 99 ? -2.806 -3.926 -5.650 1.00 88.31 99 GLY A N 1
ATOM 804 C CA . GLY A 1 99 ? -1.995 -3.611 -4.469 1.00 88.31 99 GLY A CA 1
ATOM 805 C C . GLY A 1 99 ? -2.800 -3.237 -3.220 1.00 88.31 99 GLY A C 1
ATOM 806 O O . GLY A 1 99 ? -2.209 -3.085 -2.149 1.00 88.31 99 G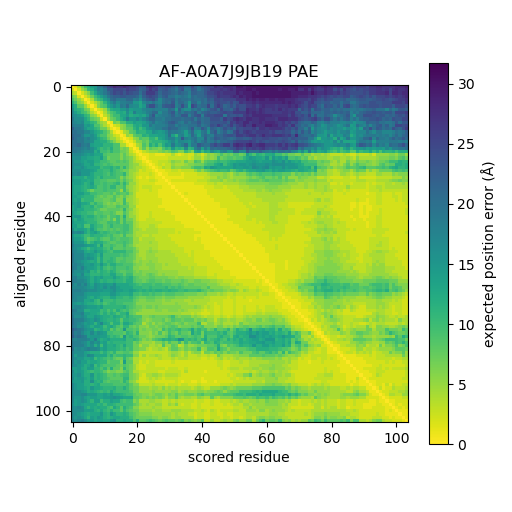LY A O 1
ATOM 807 N N . TYR A 1 100 ? -4.120 -3.074 -3.341 1.00 89.81 100 TYR A N 1
ATOM 808 C CA . TYR A 1 100 ? -5.015 -2.703 -2.243 1.00 89.81 100 TYR A CA 1
ATOM 809 C C . TYR A 1 100 ? -5.703 -3.915 -1.617 1.00 89.81 100 TYR A C 1
ATOM 811 O O . TYR A 1 100 ? -5.980 -3.893 -0.418 1.00 89.81 100 TYR A O 1
ATOM 819 N N . LEU A 1 101 ? -5.930 -4.981 -2.391 1.00 90.69 101 LEU A N 1
ATOM 820 C CA . LEU A 1 101 ? -6.563 -6.213 -1.910 1.00 90.69 101 LEU A CA 1
ATOM 821 C C . LEU A 1 101 ? -5.904 -6.804 -0.641 1.00 90.69 101 LEU A C 1
ATOM 823 O O . LEU A 1 101 ? -6.646 -7.197 0.252 1.00 90.69 101 LEU A O 1
ATOM 827 N N . PRO A 1 102 ? -4.563 -6.824 -0.478 1.00 88.56 102 PRO A N 1
ATOM 828 C CA . PRO A 1 102 ? -3.932 -7.332 0.748 1.00 88.56 102 PRO A CA 1
ATOM 829 C C . PRO A 1 102 ? -4.115 -6.451 1.998 1.00 88.56 102 PRO A C 1
ATOM 831 O O . PRO A 1 102 ? -3.675 -6.841 3.078 1.00 88.56 102 PRO A O 1
ATOM 834 N N . ILE A 1 103 ? -4.672 -5.242 1.856 1.00 87.50 103 ILE A N 1
ATOM 835 C CA . ILE A 1 103 ? -4.897 -4.284 2.954 1.00 87.50 103 ILE A CA 1
ATOM 836 C C . ILE A 1 103 ? -6.345 -4.362 3.476 1.00 87.50 103 ILE A C 1
ATOM 838 O O . ILE A 1 103 ? -6.606 -3.912 4.594 1.00 87.50 103 ILE A O 1
ATOM 842 N N . ALA A 1 104 ? -7.271 -4.895 2.671 1.00 84.94 104 ALA A N 1
ATOM 843 C CA . ALA A 1 104 ? -8.695 -5.019 2.989 1.00 84.94 104 ALA A CA 1
ATOM 844 C C . ALA A 1 104 ? -8.973 -6.158 3.983 1.00 84.94 104 ALA A C 1
ATOM 846 O O . ALA A 1 104 ? -9.814 -5.933 4.884 1.00 84.94 104 ALA A O 1
#

Radius of gyration: 16.33 Å; Cα contacts (8 Å, |Δi|>4): 92; chains: 1; bounding box: 41×29×45 Å

Solvent-accessible surface area (backbone atoms only — not comparable to full-atom values): 6387 Å² total; per-residue (Å²): 138,85,76,95,62,74,80,92,42,56,76,64,99,86,61,60,44,76,79,24,61,26,40,15,85,90,17,44,49,80,35,77,66,28,45,54,50,42,54,56,51,24,49,50,52,45,60,47,50,51,55,53,50,51,52,48,52,63,74,50,59,94,56,94,72,83,87,82,85,86,83,82,87,65,66,62,52,56,91,44,81,46,15,42,52,29,45,76,72,37,28,52,38,42,97,91,41,74,35,58,67,84,72,110

pLDDT: mean 80.85, std 16.44, range [36.47, 97.5]

Mean predicted aligned error: 8.5 Å

Secondary structure (DSSP, 8-state):
---SS--TT---TT--GGGSTTTSTTSGGGSHHHHHHHHHHHHHHHHHHHHHHHHHHHHTTTS-PPP--------TTTTSTT-HHHHHTT---BTTB-SSGGG-